Protein AF-A0A4U0UBC0-F1 (afdb_monomer_lite)

Structure (mmCIF, N/CA/C/O backbone):
data_AF-A0A4U0UBC0-F1
#
_entry.id   AF-A0A4U0UBC0-F1
#
loop_
_atom_site.group_PDB
_atom_site.id
_atom_site.type_symbol
_atom_site.label_atom_id
_atom_site.label_alt_id
_atom_site.label_comp_id
_atom_site.label_asym_id
_atom_site.label_entity_id
_atom_site.label_seq_id
_atom_site.pdbx_PDB_ins_code
_atom_site.Cartn_x
_atom_site.Cartn_y
_atom_site.Cartn_z
_atom_site.occupancy
_atom_site.B_iso_or_equiv
_atom_site.auth_seq_id
_atom_site.auth_comp_id
_atom_site.auth_asym_id
_atom_site.auth_atom_id
_atom_site.pdbx_PDB_model_num
ATOM 1 N N . VAL A 1 1 ? 13.524 3.154 -14.872 1.00 96.56 1 VAL A N 1
ATOM 2 C CA . VAL A 1 1 ? 14.402 2.579 -13.823 1.00 96.56 1 VAL A CA 1
ATOM 3 C C . VAL A 1 1 ? 15.845 2.775 -14.241 1.00 96.56 1 VAL A C 1
ATOM 5 O O . VAL A 1 1 ? 16.163 2.468 -15.385 1.00 96.56 1 VAL A O 1
ATOM 8 N N . VAL A 1 2 ? 16.690 3.316 -13.366 1.00 97.94 2 VAL A N 1
ATOM 9 C CA . VAL A 1 2 ? 18.143 3.398 -13.577 1.00 97.94 2 VAL A CA 1
ATOM 10 C C . VAL A 1 2 ? 18.775 2.132 -13.003 1.00 97.94 2 VAL A C 1
ATOM 12 O O . VAL A 1 2 ? 18.666 1.883 -11.803 1.00 97.94 2 VAL A O 1
ATOM 15 N N . LEU A 1 3 ? 19.389 1.322 -13.863 1.00 97.19 3 LEU A N 1
ATOM 16 C CA . LEU A 1 3 ? 20.080 0.090 -13.476 1.00 97.19 3 LEU A CA 1
ATOM 17 C C . LEU A 1 3 ? 21.453 0.395 -12.852 1.00 97.19 3 LEU A C 1
ATOM 19 O O . LEU A 1 3 ? 21.990 1.479 -13.087 1.00 97.19 3 LEU A O 1
ATOM 23 N N . PRO A 1 4 ? 22.075 -0.559 -12.129 1.00 95.75 4 PRO A N 1
ATOM 24 C CA . PRO A 1 4 ? 23.378 -0.347 -11.487 1.00 95.75 4 PRO A CA 1
ATOM 25 C C . PRO A 1 4 ? 24.490 0.135 -12.431 1.00 95.75 4 PRO A C 1
ATOM 27 O O . PRO A 1 4 ? 25.361 0.895 -12.028 1.00 95.75 4 PRO A O 1
ATOM 30 N N . HIS A 1 5 ? 24.436 -0.251 -13.708 1.00 95.38 5 HIS A N 1
ATOM 31 C CA . HIS A 1 5 ? 25.380 0.188 -14.742 1.00 95.38 5 HIS A CA 1
ATOM 32 C C . HIS A 1 5 ? 24.952 1.496 -15.451 1.00 95.38 5 HIS A C 1
ATOM 34 O O . HIS A 1 5 ? 25.332 1.747 -16.594 1.00 95.38 5 HIS A O 1
ATOM 40 N N . GLY A 1 6 ? 24.084 2.299 -14.827 1.00 96.62 6 GLY A N 1
ATOM 41 C CA . GLY A 1 6 ? 23.681 3.638 -15.277 1.00 96.62 6 GLY A CA 1
ATOM 42 C C . GLY A 1 6 ? 22.666 3.692 -16.423 1.00 96.62 6 GLY A C 1
ATOM 43 O O . GLY A 1 6 ? 22.187 4.771 -16.768 1.00 96.62 6 GLY A O 1
ATOM 44 N N . LYS A 1 7 ? 22.291 2.554 -17.022 1.00 97.88 7 LYS A N 1
ATOM 45 C CA . LYS A 1 7 ? 21.308 2.536 -18.116 1.00 97.88 7 LYS A CA 1
ATOM 46 C C . LYS A 1 7 ? 19.904 2.790 -17.586 1.00 97.88 7 LYS A C 1
ATOM 48 O O . LYS A 1 7 ? 19.485 2.197 -16.593 1.00 97.88 7 LYS A O 1
ATOM 53 N N . ILE A 1 8 ? 19.151 3.595 -18.326 1.00 98.12 8 ILE A N 1
ATOM 54 C CA . ILE A 1 8 ? 17.731 3.828 -18.081 1.00 98.12 8 ILE A CA 1
ATOM 55 C C . ILE A 1 8 ? 16.918 2.826 -18.902 1.00 98.12 8 ILE A C 1
ATOM 57 O O . ILE A 1 8 ? 17.082 2.731 -20.119 1.00 98.12 8 ILE A O 1
ATOM 61 N N . VAL A 1 9 ? 16.034 2.082 -18.239 1.00 97.81 9 VAL A N 1
ATOM 62 C CA . VAL A 1 9 ? 15.103 1.137 -18.873 1.00 97.81 9 VAL A CA 1
ATOM 63 C C . VAL A 1 9 ? 13.662 1.387 -18.433 1.00 97.81 9 VAL A C 1
ATOM 65 O O . VAL A 1 9 ? 13.412 1.887 -17.330 1.00 97.81 9 VAL A O 1
ATOM 68 N N . ASN A 1 10 ? 12.716 0.994 -19.286 1.00 98.12 10 ASN A N 1
ATOM 69 C CA . ASN A 1 10 ? 11.298 0.893 -18.945 1.00 98.12 10 ASN A CA 1
ATOM 70 C C . ASN A 1 10 ? 10.986 -0.548 -18.536 1.00 98.12 10 ASN A C 1
ATOM 72 O O . ASN A 1 10 ? 11.336 -1.474 -19.265 1.00 98.12 10 ASN A O 1
ATOM 76 N N . ALA A 1 11 ? 10.327 -0.710 -17.388 1.00 97.62 11 ALA A N 1
ATOM 77 C CA . ALA A 1 11 ? 9.859 -1.995 -16.883 1.00 97.62 11 ALA A CA 1
ATOM 78 C C . ALA A 1 11 ? 8.326 -1.978 -16.840 1.00 97.62 11 ALA A C 1
ATOM 80 O O . ALA A 1 11 ? 7.735 -1.174 -16.122 1.00 97.62 11 ALA A O 1
ATOM 81 N N . ASN A 1 12 ? 7.687 -2.822 -17.644 1.00 97.38 12 ASN A N 1
ATOM 82 C CA . ASN A 1 12 ? 6.239 -3.002 -17.711 1.00 97.38 12 ASN A CA 1
ATOM 83 C C . ASN A 1 12 ? 5.905 -4.442 -18.146 1.00 97.38 12 ASN A C 1
ATOM 85 O O . ASN A 1 12 ? 6.795 -5.273 -18.306 1.00 97.38 12 ASN A O 1
ATOM 89 N N . ALA A 1 13 ? 4.623 -4.751 -18.353 1.00 96.88 13 ALA A N 1
ATOM 90 C CA . ALA A 1 13 ? 4.182 -6.099 -18.723 1.00 96.88 13 ALA A CA 1
ATOM 91 C C . ALA A 1 13 ? 4.773 -6.628 -20.050 1.00 96.88 13 ALA A C 1
ATOM 93 O O . ALA A 1 13 ? 4.794 -7.836 -20.261 1.00 96.88 13 ALA A O 1
ATOM 94 N N . ASN A 1 14 ? 5.252 -5.749 -20.936 1.00 97.75 14 ASN A N 1
ATOM 95 C CA . ASN A 1 14 ? 5.755 -6.096 -22.268 1.00 97.75 14 ASN A CA 1
ATOM 96 C C . ASN A 1 14 ? 7.258 -5.814 -22.455 1.00 97.75 14 ASN A C 1
ATOM 98 O O . ASN A 1 14 ? 7.835 -6.239 -23.451 1.00 97.75 14 ASN A O 1
ATOM 102 N N . SER A 1 15 ? 7.902 -5.099 -21.530 1.00 97.81 15 SER A N 1
ATOM 103 C CA . SER A 1 15 ? 9.318 -4.723 -21.591 1.00 97.81 15 SER A CA 1
ATOM 104 C C . SER A 1 15 ? 9.946 -4.897 -20.214 1.00 97.81 15 SER A C 1
ATOM 106 O O . SER A 1 15 ? 9.507 -4.253 -19.268 1.00 97.81 15 SER A O 1
ATOM 108 N N . HIS A 1 16 ? 10.955 -5.766 -20.100 1.00 97.69 16 HIS A N 1
ATOM 109 C CA . HIS A 1 16 ? 11.561 -6.180 -18.822 1.00 97.69 16 HIS A CA 1
ATOM 110 C C . HIS A 1 16 ? 10.504 -6.642 -17.783 1.00 97.69 16 HIS A C 1
ATOM 112 O O . HIS A 1 16 ? 10.405 -6.061 -16.696 1.00 97.69 16 HIS A O 1
ATOM 118 N N . PRO A 1 17 ? 9.652 -7.635 -18.123 1.00 98.06 17 PRO A N 1
ATOM 119 C CA . PRO A 1 17 ? 8.520 -8.053 -17.286 1.00 98.06 17 PRO A CA 1
ATOM 120 C C . PRO A 1 17 ? 8.938 -8.712 -15.961 1.00 98.06 17 PRO A C 1
ATOM 122 O O . PRO A 1 17 ? 8.217 -8.624 -14.969 1.00 98.06 17 PRO A O 1
ATOM 125 N N . ASP A 1 18 ? 10.112 -9.333 -15.933 1.00 97.88 18 ASP A N 1
ATOM 126 C CA . ASP A 1 18 ? 10.777 -9.866 -14.744 1.00 97.88 18 ASP A CA 1
ATOM 127 C C . ASP A 1 18 ? 11.140 -8.752 -13.753 1.00 97.88 18 ASP A C 1
ATOM 129 O O . ASP A 1 18 ? 10.766 -8.807 -12.580 1.00 97.88 18 ASP A O 1
ATOM 133 N N . LEU A 1 19 ? 11.779 -7.687 -14.242 1.00 97.31 19 LEU A N 1
ATOM 134 C CA . LEU A 1 19 ? 12.083 -6.493 -13.462 1.00 97.31 19 LEU A CA 1
ATOM 135 C C . LEU A 1 19 ? 10.797 -5.792 -13.005 1.00 97.31 19 LEU A C 1
ATOM 137 O O . LEU A 1 19 ? 10.702 -5.352 -11.861 1.00 97.31 19 LEU A O 1
ATOM 141 N N . PHE A 1 20 ? 9.781 -5.719 -13.870 1.00 97.00 20 PHE A N 1
ATOM 142 C CA . PHE A 1 20 ? 8.476 -5.157 -13.521 1.00 97.00 20 PHE A CA 1
ATOM 143 C C . PHE A 1 20 ? 7.792 -5.931 -12.387 1.00 97.00 20 PHE A C 1
ATOM 145 O O . PHE A 1 20 ? 7.188 -5.322 -11.505 1.00 97.00 20 PHE A O 1
ATOM 152 N N . LEU A 1 21 ? 7.893 -7.264 -12.376 1.00 96.56 21 LEU A N 1
ATOM 153 C CA . LEU A 1 21 ? 7.411 -8.086 -11.269 1.00 96.56 21 LEU A CA 1
ATOM 154 C C . LEU A 1 21 ? 8.213 -7.817 -9.991 1.00 96.56 21 LEU A C 1
ATOM 156 O O . LEU A 1 21 ? 7.612 -7.534 -8.956 1.00 96.56 21 LEU A O 1
ATOM 160 N N . ALA A 1 22 ? 9.544 -7.857 -10.078 1.00 97.00 22 ALA A N 1
ATOM 161 C CA . ALA A 1 22 ? 10.438 -7.684 -8.937 1.00 97.00 22 ALA A CA 1
ATOM 162 C C . ALA A 1 22 ? 10.256 -6.325 -8.243 1.00 97.00 22 ALA A C 1
ATOM 164 O O . ALA A 1 22 ? 10.283 -6.245 -7.019 1.00 97.00 22 ALA A O 1
ATOM 165 N N . LEU A 1 23 ? 10.000 -5.256 -9.001 1.00 96.06 23 LEU A N 1
ATOM 166 C CA . LEU A 1 23 ? 9.802 -3.913 -8.449 1.00 96.06 23 LEU A CA 1
ATOM 167 C C . LEU A 1 23 ? 8.468 -3.730 -7.699 1.00 96.06 23 LEU A C 1
ATOM 169 O O . LEU A 1 23 ? 8.329 -2.763 -6.954 1.00 96.06 23 LEU A O 1
ATOM 173 N N . LYS A 1 24 ? 7.505 -4.657 -7.807 1.00 95.12 24 LYS A N 1
ATOM 174 C CA . LYS A 1 24 ? 6.223 -4.623 -7.065 1.00 95.12 24 LYS A CA 1
ATOM 175 C C . LYS A 1 24 ? 6.317 -5.261 -5.670 1.00 95.12 24 LYS A C 1
ATOM 177 O O . LYS A 1 24 ? 5.408 -5.962 -5.238 1.00 95.12 24 LYS A O 1
ATOM 182 N N . GLY A 1 25 ? 7.431 -5.047 -4.979 1.00 94.50 25 GLY A N 1
ATOM 183 C CA . GLY A 1 25 ? 7.667 -5.586 -3.633 1.00 94.50 25 GLY A CA 1
ATOM 184 C C . GLY A 1 25 ? 9.144 -5.740 -3.279 1.00 94.50 25 GLY A C 1
ATOM 185 O O . GLY A 1 25 ? 9.501 -5.732 -2.108 1.00 94.50 25 GLY A O 1
ATOM 186 N N . GLY A 1 26 ? 10.024 -5.796 -4.279 1.00 93.44 26 GLY A N 1
ATOM 187 C CA . GLY A 1 26 ? 11.473 -5.906 -4.101 1.00 93.44 26 GLY A CA 1
ATOM 188 C C . GLY A 1 26 ? 12.180 -4.614 -3.685 1.00 93.44 26 GLY A C 1
ATOM 189 O O . GLY A 1 26 ? 13.408 -4.614 -3.592 1.00 93.44 26 GLY A O 1
ATOM 190 N N . SER A 1 27 ? 11.436 -3.531 -3.423 1.00 87.62 27 SER A N 1
ATOM 191 C CA . SER A 1 27 ? 11.973 -2.219 -3.038 1.00 87.62 27 SER A CA 1
ATOM 192 C C . SER A 1 27 ? 13.060 -1.743 -4.026 1.00 87.62 27 SER A C 1
ATOM 194 O O . SER A 1 27 ? 12.940 -1.951 -5.234 1.00 87.62 27 SER A O 1
ATOM 196 N N . ASN A 1 28 ? 14.130 -1.120 -3.536 1.00 87.19 28 ASN A N 1
ATOM 197 C CA . ASN A 1 28 ? 15.185 -0.512 -4.353 1.00 87.19 28 ASN A CA 1
ATOM 198 C C . ASN A 1 28 ? 16.323 -1.479 -4.745 1.00 87.19 28 ASN A C 1
ATOM 200 O O . ASN A 1 28 ? 17.364 -1.035 -5.223 1.00 87.19 28 ASN A O 1
ATOM 204 N N . ASN A 1 29 ? 16.155 -2.796 -4.565 1.00 93.88 29 ASN A N 1
ATOM 205 C CA . ASN A 1 29 ? 17.222 -3.780 -4.815 1.00 93.88 29 ASN A CA 1
ATOM 206 C C . ASN A 1 29 ? 17.646 -3.888 -6.292 1.00 93.88 29 ASN A C 1
ATOM 208 O O . ASN A 1 29 ? 18.758 -4.318 -6.584 1.00 93.88 29 ASN A O 1
ATOM 212 N N . PHE A 1 30 ? 16.771 -3.510 -7.228 1.00 94.88 30 PHE A N 1
ATOM 213 C CA . PHE A 1 30 ? 16.963 -3.748 -8.666 1.00 94.88 30 PHE A CA 1
ATOM 214 C C . PHE A 1 30 ? 17.261 -2.475 -9.472 1.00 94.88 30 PHE A C 1
ATOM 216 O O . PHE A 1 30 ? 17.312 -2.504 -10.702 1.00 94.88 30 PHE A O 1
ATOM 223 N N . GLY A 1 31 ? 17.460 -1.351 -8.784 1.00 95.44 31 GLY A N 1
ATOM 224 C CA . GLY A 1 31 ? 17.754 -0.056 -9.386 1.00 95.44 31 GLY A CA 1
ATOM 225 C C . GLY A 1 31 ? 16.920 1.072 -8.790 1.00 95.44 31 GLY A C 1
ATOM 226 O O . GLY A 1 31 ? 16.062 0.864 -7.934 1.00 95.44 31 GLY A O 1
ATOM 227 N N . ILE A 1 32 ? 17.169 2.287 -9.274 1.00 96.81 32 ILE A N 1
ATOM 228 C CA . ILE A 1 32 ? 16.472 3.492 -8.817 1.00 96.81 32 ILE A CA 1
ATOM 229 C C . ILE A 1 32 ? 15.267 3.730 -9.727 1.00 96.81 32 ILE A C 1
ATOM 231 O O . ILE A 1 32 ? 15.410 3.973 -10.933 1.00 96.81 32 ILE A O 1
ATOM 235 N N . VAL A 1 33 ? 14.058 3.662 -9.171 1.00 96.50 33 VAL A N 1
ATOM 236 C CA . VAL A 1 33 ? 12.844 4.016 -9.914 1.00 96.50 33 VAL A CA 1
ATOM 237 C C . VAL A 1 33 ? 12.694 5.536 -9.930 1.00 96.50 33 VAL A C 1
ATOM 239 O O . VAL A 1 33 ? 12.516 6.163 -8.894 1.00 96.50 33 VAL A O 1
ATOM 242 N N . THR A 1 34 ? 12.779 6.134 -11.118 1.00 96.69 34 THR A N 1
ATOM 243 C CA . THR A 1 34 ? 12.716 7.594 -11.318 1.00 96.69 34 THR A CA 1
ATOM 244 C C . THR A 1 34 ? 11.352 8.091 -11.798 1.00 96.69 34 THR A C 1
ATOM 246 O O . THR A 1 34 ? 11.108 9.293 -11.816 1.00 96.69 34 THR A O 1
ATOM 249 N N . ARG A 1 35 ? 10.464 7.181 -12.2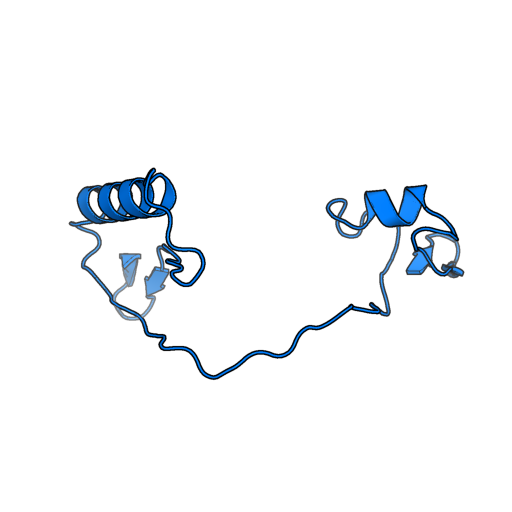14 1.00 96.31 35 ARG A N 1
ATOM 250 C CA . ARG A 1 35 ? 9.107 7.470 -12.688 1.00 96.31 35 ARG A CA 1
ATOM 251 C C . ARG A 1 35 ? 8.235 6.232 -12.529 1.00 96.31 35 ARG A C 1
ATOM 253 O O . ARG A 1 35 ? 8.692 5.123 -12.802 1.00 96.31 35 ARG A O 1
ATOM 260 N N . PHE A 1 36 ? 6.977 6.457 -12.173 1.00 96.06 36 PHE A N 1
ATOM 261 C CA . PHE A 1 36 ? 5.912 5.467 -12.238 1.00 96.06 36 PHE A CA 1
ATOM 262 C C . PHE A 1 36 ? 4.803 5.973 -13.159 1.00 96.06 36 PHE A C 1
ATOM 264 O O . PHE A 1 36 ? 4.444 7.147 -13.099 1.00 96.06 36 PHE A O 1
ATOM 271 N N . ASP A 1 37 ? 4.246 5.074 -13.965 1.00 96.69 37 ASP A N 1
ATOM 272 C CA . ASP A 1 37 ? 3.004 5.306 -14.697 1.00 96.69 37 ASP A CA 1
ATOM 273 C C . ASP A 1 37 ? 1.908 4.458 -14.038 1.00 96.69 37 ASP A C 1
ATOM 275 O O . ASP A 1 37 ? 1.991 3.228 -14.027 1.00 96.69 37 ASP A O 1
ATOM 279 N N . PHE A 1 38 ? 0.898 5.109 -13.457 1.00 95.88 38 PHE A N 1
ATOM 280 C CA . PHE A 1 38 ? -0.201 4.442 -12.757 1.00 95.88 38 PHE A CA 1
ATOM 281 C C . PHE A 1 38 ? -1.504 4.552 -13.541 1.00 95.88 38 PHE A C 1
ATOM 283 O O . PHE A 1 38 ? -1.868 5.623 -14.025 1.00 95.88 38 PHE A O 1
ATOM 290 N N . LYS A 1 39 ? -2.253 3.448 -13.597 1.00 95.62 39 LYS A N 1
ATOM 291 C CA . LYS A 1 39 ? -3.665 3.491 -13.973 1.00 95.62 39 LYS A CA 1
ATOM 292 C C . LYS A 1 39 ? -4.465 3.983 -12.770 1.00 95.62 39 LYS A C 1
ATOM 294 O O . LYS A 1 39 ? -4.430 3.357 -11.714 1.00 95.62 39 LYS A O 1
ATOM 299 N N . THR A 1 40 ? -5.182 5.083 -12.945 1.00 96.06 40 THR A N 1
ATOM 300 C CA . THR A 1 40 ? -6.050 5.662 -11.918 1.00 96.06 40 THR A CA 1
ATOM 301 C C . THR A 1 40 ? -7.512 5.278 -12.152 1.00 96.06 40 THR A C 1
ATOM 303 O O . THR A 1 40 ? -7.870 4.692 -13.178 1.00 96.06 40 THR A O 1
ATOM 306 N N . PHE A 1 41 ? -8.361 5.595 -11.179 1.00 93.88 41 PHE A N 1
ATOM 307 C CA . PHE A 1 41 ? -9.813 5.469 -11.253 1.00 93.88 41 PHE A CA 1
ATOM 308 C C . PHE A 1 41 ? -10.453 6.727 -10.651 1.00 93.88 41 PHE A C 1
ATOM 310 O O . PHE A 1 41 ? -9.811 7.442 -9.880 1.00 93.88 41 PHE A O 1
ATOM 317 N N . ALA A 1 42 ? -11.699 7.027 -11.024 1.00 94.88 42 ALA A N 1
ATOM 318 C CA . ALA A 1 42 ? -12.421 8.157 -10.448 1.00 94.88 42 ALA A CA 1
ATOM 319 C C . ALA A 1 42 ? -12.770 7.863 -8.981 1.00 94.88 42 ALA A C 1
ATOM 321 O O . ALA A 1 42 ? -13.363 6.826 -8.691 1.00 94.88 42 ALA A O 1
ATOM 322 N N . SER A 1 43 ? -12.427 8.779 -8.075 1.00 90.19 43 SER A N 1
ATOM 323 C CA . SER A 1 43 ? -12.797 8.704 -6.659 1.00 90.19 43 SER A CA 1
ATOM 324 C C . SER A 1 43 ? -13.796 9.806 -6.334 1.00 90.19 43 SER A C 1
ATOM 326 O O . SER A 1 43 ? -13.551 10.974 -6.633 1.00 90.19 43 SER A O 1
ATOM 328 N N . GLY A 1 44 ? -14.916 9.430 -5.720 1.00 91.06 44 GLY A N 1
ATOM 329 C CA . GLY A 1 44 ? -15.868 10.376 -5.145 1.00 91.06 44 GLY A CA 1
ATOM 330 C C . GLY A 1 44 ? -15.429 10.871 -3.762 1.00 91.06 44 GLY A C 1
ATOM 331 O O . GLY A 1 44 ? -14.388 10.441 -3.251 1.00 91.06 44 GLY A O 1
ATOM 332 N N . PRO A 1 45 ? -16.219 11.762 -3.139 1.00 93.44 45 PRO A N 1
ATOM 333 C CA . PRO A 1 45 ? -16.056 12.078 -1.727 1.00 93.44 45 PRO A CA 1
ATOM 334 C C . PRO A 1 45 ? -16.296 10.824 -0.878 1.00 93.44 45 PRO A C 1
ATOM 336 O O . PRO A 1 45 ? -17.160 10.007 -1.195 1.00 93.44 45 PRO A O 1
ATOM 339 N N . PHE A 1 46 ? -15.557 10.694 0.218 1.00 93.12 46 PHE A N 1
ATOM 340 C CA . PHE A 1 46 ? -15.762 9.650 1.216 1.00 93.12 46 PHE A CA 1
ATOM 341 C C . PHE A 1 46 ? -15.753 10.269 2.612 1.00 93.12 46 PHE A C 1
ATOM 343 O O . PHE A 1 46 ? -15.151 11.321 2.838 1.00 93.12 46 PHE A O 1
ATOM 350 N N . TRP A 1 47 ? -16.440 9.619 3.545 1.00 94.50 47 TRP A N 1
ATOM 351 C CA . TRP A 1 47 ? -16.410 10.003 4.950 1.00 94.50 47 TRP A CA 1
ATOM 352 C C . TRP A 1 47 ? -15.172 9.407 5.607 1.00 94.50 47 TRP A C 1
ATOM 354 O O . T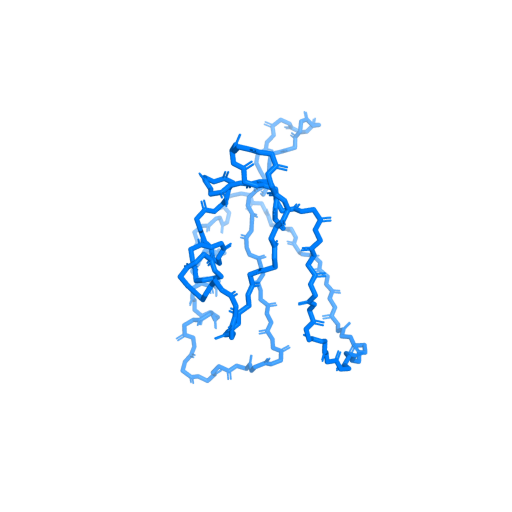RP A 1 47 ? -14.906 8.215 5.473 1.00 94.50 47 TRP A O 1
ATOM 364 N N . GLY A 1 48 ? -14.414 10.240 6.313 1.00 94.75 48 GLY A N 1
ATOM 365 C CA . GLY A 1 48 ? -13.204 9.828 7.012 1.00 94.75 48 GLY A CA 1
ATOM 366 C C . GLY A 1 48 ? -13.030 10.589 8.318 1.00 94.75 48 GLY A C 1
ATOM 367 O O . GLY A 1 48 ? -13.634 11.640 8.531 1.00 94.75 48 GLY A O 1
ATOM 368 N N . GLY A 1 49 ? -12.199 10.045 9.199 1.00 94.19 49 GLY A N 1
ATOM 369 C CA . GLY A 1 49 ? -11.907 10.634 10.497 1.00 94.19 49 GLY A CA 1
ATOM 370 C C . GLY A 1 49 ? -10.940 9.774 11.297 1.00 94.19 49 GLY A C 1
ATOM 371 O O . GLY A 1 49 ? -10.558 8.689 10.867 1.00 94.19 49 GLY A O 1
ATOM 372 N N . ASN A 1 50 ? -10.560 10.277 12.466 1.00 92.50 50 ASN A N 1
ATOM 373 C CA . ASN A 1 50 ? -9.739 9.555 13.428 1.00 92.50 50 ASN A CA 1
ATOM 374 C C . ASN A 1 50 ? -10.486 9.495 14.756 1.00 92.50 50 ASN A C 1
ATOM 376 O O . ASN A 1 50 ? -11.122 10.472 15.156 1.00 92.50 50 ASN A O 1
ATOM 380 N N . ILE A 1 51 ? -10.379 8.361 15.437 1.00 90.75 51 ILE A N 1
ATOM 381 C CA . ILE A 1 51 ? -10.861 8.184 16.803 1.00 90.75 51 ILE A CA 1
ATOM 382 C C . ILE A 1 51 ? -9.666 7.724 17.625 1.00 90.75 51 ILE A C 1
ATOM 384 O O . ILE A 1 51 ? -8.919 6.849 17.196 1.00 90.75 51 ILE A O 1
ATOM 388 N N . TYR A 1 52 ? -9.488 8.334 18.791 1.00 89.56 52 TYR A N 1
ATOM 389 C CA . TYR A 1 52 ? -8.390 8.029 19.695 1.00 89.56 52 TYR A CA 1
ATOM 390 C C . TYR A 1 52 ? -8.952 7.394 20.957 1.00 89.56 52 TYR A C 1
ATOM 392 O O . TYR A 1 52 ? -9.922 7.892 21.532 1.00 89.56 52 TYR A O 1
ATOM 400 N N . TYR A 1 53 ? -8.322 6.308 21.390 1.00 89.94 53 TYR A N 1
ATOM 401 C CA . TYR A 1 53 ? -8.671 5.614 22.619 1.00 89.94 53 TYR A CA 1
ATOM 402 C C . TYR A 1 53 ? -7.454 5.543 23.540 1.00 89.94 53 TYR A C 1
ATOM 404 O O . TYR A 1 53 ? -6.323 5.540 23.065 1.00 89.94 53 TYR A O 1
ATOM 412 N N . PRO A 1 54 ? -7.650 5.470 24.865 1.00 89.75 54 PRO A N 1
ATOM 413 C CA . PRO A 1 54 ? -6.546 5.215 25.777 1.00 89.75 54 PRO A CA 1
ATOM 414 C C . PRO A 1 54 ? -5.881 3.866 25.478 1.00 89.75 54 PRO A C 1
ATOM 416 O O . PRO A 1 54 ? -6.574 2.868 25.250 1.00 89.75 54 PRO A O 1
ATOM 419 N N . ILE A 1 55 ? -4.552 3.801 25.601 1.00 90.81 55 ILE A N 1
ATOM 420 C CA . ILE A 1 55 ? -3.766 2.575 25.372 1.00 90.81 55 ILE A CA 1
ATOM 421 C C . ILE A 1 55 ? -4.200 1.399 26.260 1.00 90.81 55 ILE A C 1
ATOM 423 O O . ILE A 1 55 ? -4.015 0.235 25.907 1.00 90.81 55 ILE A O 1
ATOM 427 N N . THR A 1 56 ? -4.844 1.673 27.397 1.00 93.00 56 THR A N 1
ATOM 428 C CA . THR A 1 56 ? -5.416 0.645 28.277 1.00 93.00 56 THR A CA 1
ATOM 429 C C . THR A 1 56 ? -6.496 -0.201 27.598 1.00 93.00 56 THR A C 1
ATOM 431 O O . THR A 1 56 ? -6.766 -1.298 28.070 1.00 93.00 56 THR A O 1
ATOM 434 N N . THR A 1 57 ? -7.065 0.265 26.480 1.00 94.19 57 THR A N 1
ATOM 435 C CA . THR A 1 57 ? -8.091 -0.440 25.688 1.00 94.19 57 THR A CA 1
ATOM 436 C C . THR A 1 57 ? -7.526 -1.216 24.489 1.00 94.19 57 THR A C 1
ATOM 438 O O . THR A 1 57 ? -8.265 -1.665 23.615 1.00 94.19 57 THR A O 1
ATOM 441 N N . THR A 1 58 ? -6.199 -1.378 24.416 1.00 93.81 58 THR A N 1
ATOM 442 C CA . THR A 1 58 ? -5.497 -2.004 23.279 1.00 93.81 58 THR A CA 1
ATOM 443 C C . THR A 1 58 ? -6.085 -3.358 22.884 1.00 93.81 58 THR A C 1
ATOM 445 O O . THR A 1 58 ? -6.231 -3.654 21.696 1.00 93.81 58 THR A O 1
ATOM 448 N N . LYS A 1 59 ? -6.431 -4.195 23.867 1.00 95.38 59 LYS A N 1
ATOM 449 C CA . LYS A 1 59 ? -6.957 -5.539 23.612 1.00 95.38 59 LYS A CA 1
ATOM 450 C C . LYS A 1 59 ? -8.327 -5.468 22.941 1.00 95.38 59 LYS A C 1
ATOM 452 O O . LYS A 1 59 ? -8.565 -6.161 21.955 1.00 95.38 59 LYS A O 1
ATOM 457 N N . GLU A 1 60 ? -9.206 -4.620 23.457 1.00 96.31 60 GLU A N 1
ATOM 458 C CA . GLU A 1 60 ? -10.556 -4.407 22.947 1.00 96.31 60 GLU A CA 1
ATOM 459 C C . GLU A 1 60 ? -10.512 -3.827 21.531 1.00 96.31 60 GLU A C 1
ATOM 461 O O . GLU A 1 60 ? -11.182 -4.351 20.644 1.00 96.31 60 GLU A O 1
ATOM 466 N N . GLN A 1 61 ? -9.667 -2.818 21.293 1.00 95.50 61 GLN A N 1
ATOM 467 C CA . GLN A 1 61 ? -9.517 -2.198 19.972 1.00 95.50 61 GLN A CA 1
ATOM 468 C C . GLN A 1 61 ? -8.915 -3.161 18.944 1.00 95.50 61 GLN A C 1
ATOM 470 O O . GLN A 1 61 ? -9.408 -3.250 17.823 1.00 95.50 61 GLN A O 1
ATOM 475 N N . THR A 1 62 ? -7.907 -3.953 19.331 1.00 94.88 62 THR A N 1
ATOM 476 C CA . THR A 1 62 ? -7.337 -4.981 18.443 1.00 94.88 62 THR A CA 1
ATOM 477 C C . THR A 1 62 ? -8.391 -6.020 18.066 1.00 94.88 62 THR A C 1
ATOM 479 O O . THR A 1 62 ? -8.500 -6.378 16.897 1.00 94.88 62 THR A O 1
ATOM 482 N N . ASN A 1 63 ? -9.203 -6.475 19.026 1.00 95.94 63 ASN A N 1
ATOM 483 C CA . ASN A 1 63 ? -10.283 -7.428 18.765 1.00 95.94 63 ASN A CA 1
ATOM 484 C C . ASN A 1 63 ? -11.386 -6.836 17.876 1.00 95.94 63 ASN A C 1
ATOM 486 O O . ASN A 1 63 ? -11.920 -7.531 17.013 1.00 95.94 63 ASN A O 1
ATOM 490 N N . ALA A 1 64 ? -11.738 -5.565 18.073 1.00 94.62 64 ALA A N 1
ATOM 491 C CA . ALA A 1 64 ? -12.705 -4.876 17.225 1.00 94.62 64 ALA A CA 1
ATOM 492 C C . ALA A 1 64 ? -12.181 -4.736 15.789 1.00 94.62 64 ALA A C 1
ATOM 494 O O . ALA A 1 64 ? -12.898 -5.059 14.844 1.00 94.62 64 ALA A O 1
ATOM 495 N N . PHE A 1 65 ? -10.914 -4.341 15.625 1.00 94.88 65 PHE A N 1
ATOM 496 C CA . PHE A 1 65 ? -10.259 -4.257 14.323 1.00 94.88 65 PHE A CA 1
ATOM 497 C C . PHE A 1 65 ? -10.241 -5.611 13.609 1.00 94.88 65 PHE A C 1
ATOM 499 O O . PHE A 1 65 ? -10.660 -5.691 12.457 1.00 94.88 65 PHE A O 1
ATOM 506 N N . THR A 1 66 ? -9.813 -6.684 14.285 1.00 94.81 66 THR A N 1
ATOM 507 C CA . THR A 1 66 ? -9.780 -8.027 13.685 1.00 94.81 66 THR A CA 1
ATOM 508 C C . THR A 1 66 ? -11.174 -8.519 13.314 1.00 94.81 66 THR A C 1
ATOM 510 O O . THR A 1 66 ? -11.345 -9.069 12.230 1.00 94.81 66 THR A O 1
ATOM 513 N N . SER A 1 67 ? -12.177 -8.268 14.158 1.00 94.69 67 SER A N 1
ATOM 514 C CA . SER A 1 67 ? -13.574 -8.621 13.872 1.00 94.69 67 SER A CA 1
ATOM 515 C C . SER A 1 67 ? -14.121 -7.861 12.664 1.00 94.6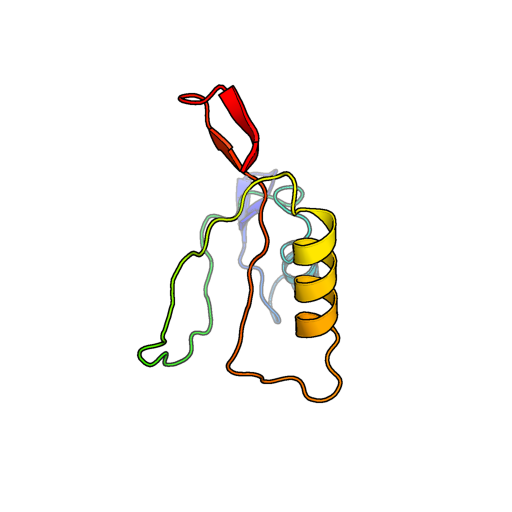9 67 SER A C 1
ATOM 517 O O . SER A 1 67 ? -14.820 -8.446 11.843 1.00 94.69 67 SER A O 1
ATOM 519 N N . PHE A 1 68 ? -13.775 -6.578 12.524 1.00 94.50 68 PHE A N 1
ATOM 520 C CA . PHE A 1 68 ? -14.167 -5.759 11.381 1.00 94.50 68 PHE A CA 1
ATOM 521 C C . PHE A 1 68 ? -13.546 -6.274 10.074 1.00 94.50 68 PHE A C 1
ATOM 523 O O . PHE A 1 68 ? -14.264 -6.515 9.107 1.00 94.50 68 PHE A O 1
ATOM 530 N N . VAL A 1 69 ? -12.225 -6.495 10.042 1.00 92.94 69 VAL A N 1
ATOM 531 C CA . VAL A 1 69 ? -11.532 -6.915 8.807 1.00 92.94 69 VAL A CA 1
ATOM 532 C C . VAL A 1 69 ? -11.793 -8.374 8.426 1.00 92.94 69 VAL A C 1
ATOM 534 O O . VAL A 1 69 ? -11.684 -8.715 7.252 1.00 92.94 69 VAL A O 1
ATOM 537 N N . ALA A 1 70 ? -12.121 -9.236 9.392 1.00 93.31 70 ALA A N 1
ATOM 538 C CA . ALA A 1 70 ? -12.418 -10.651 9.163 1.00 93.31 70 ALA A CA 1
ATOM 539 C C . ALA A 1 70 ? -13.924 -10.946 9.038 1.00 93.31 70 ALA A C 1
ATOM 541 O O . ALA A 1 70 ? -14.306 -12.116 8.984 1.00 93.31 70 ALA A O 1
ATOM 542 N N . SER A 1 71 ? -14.775 -9.913 9.021 1.00 93.50 71 SER A N 1
ATOM 543 C CA . SER A 1 71 ? -16.224 -10.076 8.901 1.00 93.50 71 SER A CA 1
ATOM 544 C C . SER A 1 71 ? -16.581 -10.854 7.625 1.00 93.50 71 SER A C 1
ATOM 546 O O . SER A 1 71 ? -16.103 -10.490 6.547 1.00 93.50 71 SER A O 1
ATOM 548 N N . PRO A 1 72 ? -17.430 -11.899 7.702 1.00 92.31 72 PRO A N 1
ATOM 549 C CA . PRO A 1 72 ? -17.949 -12.567 6.508 1.00 92.31 72 PRO A CA 1
ATOM 550 C C . PRO A 1 72 ? -18.848 -11.632 5.685 1.00 92.31 72 PRO A C 1
ATOM 552 O O . PRO A 1 72 ? -18.881 -11.735 4.460 1.00 92.31 72 PRO A O 1
ATOM 555 N N . ASP A 1 73 ? -19.509 -10.682 6.351 1.00 93.19 73 ASP A N 1
ATOM 556 C CA . ASP A 1 73 ? -20.271 -9.593 5.743 1.00 93.19 73 ASP A CA 1
ATOM 557 C C . ASP A 1 73 ? -19.343 -8.393 5.518 1.00 93.19 73 ASP A C 1
ATOM 559 O O . ASP A 1 73 ? -19.456 -7.348 6.163 1.00 93.19 73 ASP A O 1
ATOM 563 N N . TYR A 1 74 ? -18.337 -8.586 4.669 1.00 89.56 74 TYR A N 1
ATOM 564 C CA . TYR A 1 74 ? -17.349 -7.559 4.356 1.00 89.56 74 TYR A CA 1
ATOM 565 C C . TYR A 1 74 ? -17.978 -6.417 3.544 1.00 89.56 74 TYR A C 1
ATOM 567 O O . TYR A 1 74 ? -18.548 -6.648 2.475 1.00 89.56 74 TYR A O 1
ATOM 575 N N . ASP A 1 75 ? -17.829 -5.179 4.021 1.00 91.75 75 ASP A N 1
ATOM 576 C CA . ASP A 1 75 ? -18.244 -3.980 3.292 1.00 91.75 75 ASP A CA 1
ATOM 577 C C . ASP A 1 75 ? -17.072 -3.431 2.452 1.00 91.75 75 ASP A C 1
ATOM 579 O O . ASP A 1 75 ? -16.101 -2.920 3.018 1.00 91.75 75 ASP A O 1
ATOM 583 N N . PRO A 1 76 ? -17.143 -3.479 1.106 1.00 90.00 76 PRO A N 1
ATOM 584 C CA . PRO A 1 76 ? -16.078 -2.982 0.236 1.00 90.00 76 PRO A CA 1
ATOM 585 C C . PRO A 1 76 ? -15.903 -1.455 0.265 1.00 90.00 76 PRO A C 1
ATOM 587 O O . PRO A 1 76 ? -14.930 -0.950 -0.297 1.00 90.00 76 PRO A O 1
ATOM 590 N N . TYR A 1 77 ? -16.824 -0.712 0.883 1.00 91.06 77 TYR A N 1
ATOM 591 C CA . TYR A 1 77 ? -16.761 0.743 1.022 1.00 91.06 77 TYR A CA 1
ATOM 592 C C . TYR A 1 77 ? -16.282 1.199 2.404 1.00 91.06 77 TYR A C 1
ATOM 594 O O . TYR A 1 77 ? -16.073 2.397 2.606 1.00 91.06 77 TYR A O 1
ATOM 602 N N . ALA A 1 78 ? -16.078 0.269 3.340 1.00 93.00 78 ALA A N 1
ATOM 603 C CA . ALA A 1 78 ? -15.593 0.566 4.676 1.00 93.00 78 ALA A CA 1
ATOM 604 C C . ALA A 1 78 ? -14.133 0.124 4.836 1.00 93.00 78 ALA A C 1
ATOM 606 O O . ALA A 1 78 ? -13.735 -0.981 4.469 1.00 93.00 78 ALA A O 1
ATOM 607 N N . ALA A 1 79 ? -13.320 0.992 5.432 1.00 92.62 79 ALA A N 1
ATOM 608 C CA . ALA A 1 79 ? -11.938 0.690 5.767 1.00 92.62 79 ALA A CA 1
ATOM 609 C C . ALA A 1 79 ? -11.612 1.238 7.153 1.00 92.62 79 ALA A C 1
ATOM 611 O O . ALA A 1 79 ? -12.012 2.347 7.507 1.00 92.62 79 ALA A O 1
ATOM 612 N N . LEU A 1 80 ? -10.852 0.460 7.917 1.00 93.25 80 LEU A N 1
ATOM 613 C CA . LEU A 1 80 ? -10.317 0.855 9.210 1.00 93.25 80 LEU A CA 1
ATOM 614 C C . LEU A 1 80 ? -8.796 0.724 9.147 1.00 93.25 80 LEU A C 1
ATOM 616 O O . LEU A 1 80 ? -8.277 -0.264 8.630 1.00 93.25 80 LEU A O 1
ATOM 620 N N . ILE A 1 81 ? -8.083 1.723 9.659 1.00 93.19 81 ILE A N 1
ATOM 621 C CA . ILE A 1 81 ? -6.633 1.676 9.847 1.00 93.19 81 ILE A CA 1
ATOM 622 C C . ILE A 1 81 ? -6.397 1.746 11.350 1.00 93.19 81 ILE A C 1
ATOM 624 O O . ILE A 1 81 ? -6.770 2.727 11.986 1.00 93.19 81 ILE A O 1
ATOM 628 N N . HIS A 1 82 ? -5.801 0.695 11.909 1.00 93.38 82 HIS A N 1
ATOM 629 C CA . HIS A 1 82 ? -5.444 0.633 13.324 1.00 93.38 82 HIS A CA 1
ATOM 630 C C . HIS A 1 82 ? -3.949 0.897 13.490 1.00 93.38 82 HIS A C 1
ATOM 632 O O . HIS A 1 82 ? -3.126 0.214 12.878 1.00 93.38 82 HIS A O 1
ATOM 638 N N . SER A 1 83 ? -3.592 1.885 14.306 1.00 92.00 83 SER A N 1
ATOM 639 C CA . SER A 1 83 ? -2.204 2.284 14.545 1.00 92.00 83 SER A CA 1
ATOM 640 C C . SER A 1 83 ? -1.991 2.668 16.000 1.00 92.00 83 SER A C 1
ATOM 642 O O . SER A 1 83 ? -2.863 3.291 16.594 1.00 92.00 83 SER A O 1
ATOM 644 N N . TYR A 1 84 ? -0.804 2.372 16.520 1.00 90.56 84 TYR A N 1
ATOM 645 C CA . TYR A 1 84 ? -0.330 2.890 17.801 1.00 90.56 84 TYR A CA 1
ATOM 646 C C . TYR A 1 84 ? 0.604 4.064 17.541 1.00 90.56 84 TYR A C 1
ATOM 648 O O . TYR A 1 84 ? 1.482 3.973 16.676 1.00 90.56 84 TYR A O 1
ATOM 656 N N . ALA A 1 85 ? 0.446 5.143 18.294 1.00 86.56 85 ALA A N 1
ATOM 657 C CA . ALA A 1 85 ? 1.307 6.310 18.200 1.00 86.56 85 ALA A CA 1
ATOM 658 C C . ALA A 1 85 ? 1.907 6.636 19.567 1.00 86.56 85 ALA A C 1
ATOM 660 O O . ALA A 1 85 ? 1.229 6.603 20.586 1.00 86.56 85 ALA A O 1
ATOM 661 N N . TYR A 1 86 ? 3.194 6.969 19.599 1.00 87.94 86 TYR A N 1
ATOM 662 C CA . TYR A 1 86 ? 3.813 7.538 20.791 1.00 87.94 86 TYR A CA 1
ATOM 663 C C . TYR A 1 86 ? 3.803 9.059 20.683 1.00 87.94 86 TYR A C 1
ATOM 665 O O . TYR A 1 86 ? 4.312 9.618 19.709 1.00 87.94 86 TYR A O 1
ATOM 673 N N . THR A 1 87 ? 3.260 9.733 21.690 1.00 84.69 87 THR A N 1
ATOM 674 C CA . THR A 1 87 ? 3.242 11.193 21.772 1.00 84.69 87 THR A CA 1
ATOM 675 C C . THR A 1 87 ? 4.337 11.660 22.721 1.00 84.69 87 THR A C 1
ATOM 677 O O . THR A 1 87 ? 4.330 11.359 23.914 1.00 84.69 87 THR A O 1
ATOM 680 N N . SER A 1 88 ? 5.300 12.431 22.205 1.00 91.12 88 SER A N 1
ATOM 681 C CA . SER A 1 88 ? 6.391 12.976 23.024 1.00 91.12 88 SER A CA 1
ATOM 682 C C . SER A 1 88 ? 5.904 13.977 24.072 1.00 91.12 88 SER A C 1
ATOM 684 O O . SER A 1 88 ? 6.537 14.102 25.114 1.00 91.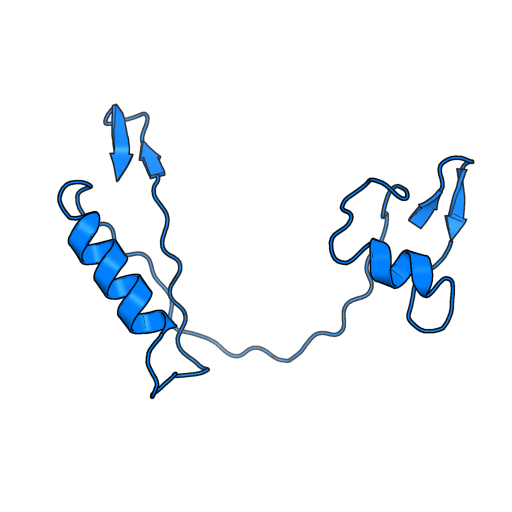12 88 SER A O 1
ATOM 686 N N . GLU A 1 89 ? 4.785 14.658 23.812 1.00 88.12 89 GLU A N 1
ATOM 687 C CA . GLU A 1 89 ?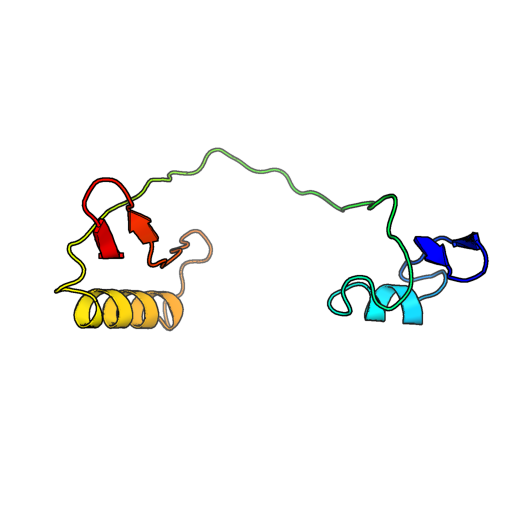 4.176 15.640 24.715 1.00 88.12 89 GLU A CA 1
ATOM 688 C C . GLU A 1 89 ? 3.702 15.011 26.032 1.00 88.12 89 GLU A C 1
ATOM 690 O O . GLU A 1 89 ? 4.042 15.501 27.104 1.00 88.12 89 GLU A O 1
ATOM 695 N N . SER A 1 90 ?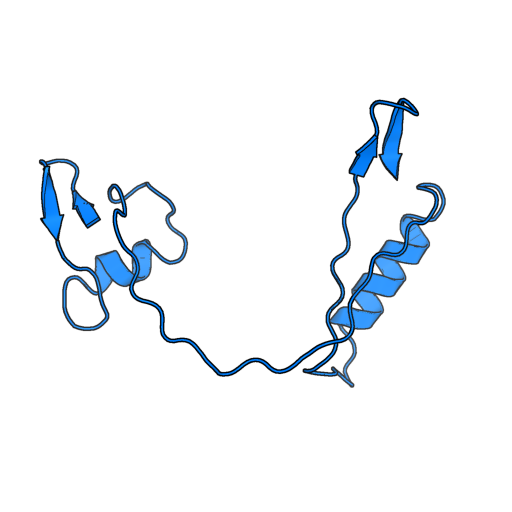 2.969 13.897 25.966 1.00 85.06 90 SER A N 1
ATOM 696 C CA . SER A 1 90 ? 2.492 13.167 27.150 1.00 85.06 90 SER A CA 1
ATOM 697 C C . SER A 1 90 ? 3.406 12.012 27.567 1.00 85.06 90 SER A C 1
ATOM 699 O O . SER A 1 90 ? 3.111 11.317 28.536 1.00 85.06 90 SER A O 1
ATOM 701 N N . GLN A 1 91 ? 4.495 11.787 26.824 1.00 87.44 91 GLN A N 1
ATOM 702 C CA . GLN A 1 91 ? 5.415 10.658 26.983 1.00 87.44 91 GLN A CA 1
ATOM 703 C C . GLN A 1 91 ? 4.703 9.299 27.082 1.00 87.44 91 GLN A C 1
ATOM 705 O O . GLN A 1 91 ? 5.087 8.426 27.863 1.00 87.44 91 GLN A O 1
ATOM 710 N N . SER A 1 92 ? 3.639 9.121 26.300 1.00 84.88 92 SER A N 1
ATOM 711 C CA . SER A 1 92 ? 2.768 7.952 26.387 1.00 84.88 92 SER A CA 1
ATOM 712 C C . SER A 1 92 ? 2.406 7.412 25.010 1.00 84.88 92 SER A C 1
ATOM 714 O O . SER A 1 92 ? 2.429 8.126 24.011 1.00 84.88 92 SER A O 1
ATOM 716 N N . TRP A 1 93 ? 2.031 6.137 24.974 1.00 83.81 93 TRP A N 1
ATOM 717 C CA . TRP A 1 93 ? 1.390 5.533 23.811 1.00 83.81 93 TRP A CA 1
ATOM 718 C C . TRP A 1 93 ? -0.106 5.859 23.804 1.00 83.81 93 TRP A C 1
ATOM 720 O O . TRP A 1 93 ? -0.730 5.888 24.869 1.00 83.81 93 TRP A O 1
ATOM 730 N N . ILE A 1 94 ? -0.652 6.081 22.612 1.00 77.94 94 ILE A N 1
ATOM 731 C CA . ILE A 1 94 ? -2.079 6.204 22.300 1.00 77.94 94 ILE A CA 1
ATOM 732 C C . ILE A 1 94 ? -2.443 5.278 21.140 1.00 77.94 94 ILE A C 1
ATOM 734 O O . ILE A 1 94 ? -1.549 4.971 20.312 1.00 77.94 94 ILE A O 1
#

Secondary structure (DSSP, 8-state):
-B-TTS-B---SSSSSHHHHHHTTTSGGGG-B----------------------GGGHHHHHHHHHHHHT-SS--TT--------EETTTTEE-

pLDDT: mean 93.55, std 3.81, range [77.94, 98.12]

Sequence (94 aa):
VVLPHGKIVNANANSHPDLFLALKGGSNNFGIVTRFDFKTFASGPFWGGNIYYPITTTKEQTNAFTSFVASPDYDPYAALIHSYAYTSESQSWI

Radius of gyration: 20.67 Å; chains: 1; bounding box: 46×28×50 Å

Organism: NCBI:txid331657

Foldseek 3Di:
DQAPVRDDFDEDCVGVVVVVVCVVPVPCPGHDDPDDDDDDDDDDDDDDDDDDDPCVCVVVVVVVQCCQVVPPPHDPRDDDDDDWDQDPVVRDID

InterPro domains:
  IPR016169 FAD-binding, type PCMH, subdomain 2 [G3DSA:3.30.465.10] (1-42)
  IPR036318 FAD-binding, type PCMH-like superfamily [SSF56176] (1-41)
  IPR050416 FAD-linked Oxidoreductases in Biosynthetic Pathways [PTHR42973] (1-88)